Protein AF-A0A255Z5J0-F1 (afdb_monomer)

Sequence (125 aa):
MRFCGLGPGDGVPDANTLWDFRGTLIRVRALDALFTRLDQAIVAAGYLPMSGQIVDATLVAAPRQRNKEAEKAAIKQGKSAHEIWPDQPAKAAQKDVDARWMRRSVWTSTADVASSSTSTAGSAI

Structure (mmCIF, N/CA/C/O backbone):
data_AF-A0A255Z5J0-F1
#
_entry.id   AF-A0A255Z5J0-F1
#
loop_
_atom_site.group_PDB
_atom_site.id
_atom_site.type_symbol
_atom_site.label_atom_id
_atom_site.label_alt_id
_atom_site.label_comp_id
_atom_site.label_asym_id
_atom_site.label_entity_id
_atom_site.label_seq_id
_atom_site.pdbx_PDB_ins_code
_atom_site.Cartn_x
_atom_site.Cartn_y
_atom_site.Cartn_z
_atom_site.occupancy
_atom_site.B_iso_or_equiv
_atom_site.auth_seq_id
_atom_site.auth_comp_id
_atom_site.auth_asym_id
_atom_site.auth_atom_id
_atom_site.pdbx_PDB_model_num
ATOM 1 N N . MET A 1 1 ? -17.509 -11.211 -5.130 1.00 50.41 1 MET A N 1
ATOM 2 C CA . MET A 1 1 ? -16.369 -10.284 -5.301 1.00 50.41 1 MET A CA 1
ATOM 3 C C . MET A 1 1 ? -15.104 -11.124 -5.374 1.00 50.41 1 MET A C 1
ATOM 5 O O . MET A 1 1 ? -14.915 -11.932 -4.477 1.00 50.41 1 MET A O 1
ATOM 9 N N . ARG A 1 2 ? -14.305 -11.004 -6.440 1.00 53.19 2 ARG A N 1
ATOM 10 C CA . ARG A 1 2 ? -12.994 -11.661 -6.575 1.00 53.19 2 ARG A CA 1
ATOM 11 C C . ARG A 1 2 ? -11.946 -10.556 -6.654 1.00 53.19 2 ARG A C 1
ATOM 13 O O . ARG A 1 2 ? -11.853 -9.898 -7.684 1.00 53.19 2 ARG A O 1
ATOM 20 N N . PHE A 1 3 ? -11.232 -10.291 -5.567 1.00 53.12 3 PHE A N 1
ATOM 21 C CA . PHE A 1 3 ? -10.150 -9.303 -5.562 1.00 53.12 3 PHE A CA 1
ATOM 22 C C . PHE A 1 3 ? -8.838 -10.033 -5.840 1.00 53.12 3 PHE A C 1
ATOM 24 O O . PHE A 1 3 ? -8.542 -11.012 -5.164 1.00 53.12 3 PHE A O 1
ATOM 31 N N . CYS A 1 4 ? -8.083 -9.613 -6.859 1.00 65.31 4 CYS A N 1
ATOM 32 C CA . CYS A 1 4 ? -6.839 -10.283 -7.271 1.00 65.31 4 CYS A CA 1
ATOM 33 C C . CYS A 1 4 ? -6.988 -11.807 -7.472 1.00 65.31 4 CYS A C 1
ATOM 35 O O . CYS A 1 4 ? -6.083 -12.574 -7.165 1.00 65.31 4 CYS A O 1
ATOM 37 N N . GLY A 1 5 ? -8.155 -12.257 -7.949 1.00 69.06 5 GLY A N 1
ATOM 38 C CA . GLY A 1 5 ? -8.456 -13.680 -8.143 1.00 69.06 5 GLY A CA 1
ATOM 39 C C . GLY A 1 5 ? -8.802 -14.465 -6.871 1.00 69.06 5 GLY A C 1
ATOM 40 O O . GLY A 1 5 ? -9.259 -15.598 -7.004 1.00 69.06 5 GLY A O 1
ATOM 41 N N . LEU A 1 6 ? -8.676 -13.863 -5.685 1.00 73.75 6 LEU A N 1
ATOM 42 C CA . LEU A 1 6 ? -8.975 -14.489 -4.396 1.00 73.75 6 LEU A CA 1
ATOM 43 C C . LEU A 1 6 ? -10.488 -14.563 -4.153 1.00 73.75 6 LEU A C 1
ATOM 45 O O . LEU A 1 6 ? -11.229 -13.596 -4.383 1.00 73.75 6 LEU A O 1
ATOM 49 N N . GLY A 1 7 ? -10.940 -15.731 -3.709 1.00 76.62 7 GLY A N 1
ATOM 50 C CA . GLY A 1 7 ? -12.300 -16.010 -3.278 1.00 76.62 7 GLY A CA 1
ATOM 51 C C . GLY A 1 7 ? -12.532 -15.712 -1.790 1.00 76.62 7 GLY A C 1
ATOM 52 O O . GLY A 1 7 ? -11.590 -15.514 -1.022 1.00 76.62 7 GLY A O 1
ATOM 53 N N . PRO A 1 8 ? -13.801 -15.675 -1.349 1.00 64.12 8 PRO A N 1
ATOM 54 C CA . PRO A 1 8 ? -14.124 -15.575 0.069 1.00 64.12 8 PRO A CA 1
ATOM 55 C C . PRO A 1 8 ? -13.662 -16.847 0.796 1.00 64.12 8 PRO A C 1
ATOM 57 O O . PRO A 1 8 ? -14.161 -17.930 0.500 1.00 64.12 8 PRO A O 1
ATOM 60 N N . GLY A 1 9 ? -12.725 -16.709 1.737 1.00 71.44 9 GLY A N 1
ATOM 61 C CA . GLY A 1 9 ? -12.127 -17.823 2.485 1.00 71.44 9 GLY A CA 1
ATOM 62 C C . GLY A 1 9 ? -10.683 -18.145 2.093 1.00 71.44 9 GLY A C 1
ATOM 63 O O . GLY A 1 9 ? -10.017 -18.871 2.827 1.00 71.44 9 GLY A O 1
ATOM 64 N N . ASP A 1 10 ? -10.179 -17.570 0.996 1.00 77.00 10 ASP A N 1
ATOM 65 C CA . ASP A 1 10 ? -8.762 -17.670 0.654 1.00 77.00 10 ASP A CA 1
ATOM 66 C C . ASP A 1 10 ? -7.917 -16.832 1.623 1.00 77.00 10 ASP A C 1
ATOM 68 O O . ASP A 1 10 ? -8.330 -15.759 2.077 1.00 77.00 10 ASP A O 1
ATOM 72 N N . GLY A 1 11 ? -6.716 -17.323 1.935 1.00 76.31 11 GLY A N 1
ATOM 73 C CA . GLY A 1 11 ? -5.759 -16.608 2.772 1.00 76.31 11 GLY A CA 1
ATOM 74 C C . GLY A 1 11 ? -5.390 -15.271 2.136 1.00 76.31 11 GLY A C 1
ATOM 75 O O . GLY A 1 11 ? -4.727 -15.229 1.100 1.00 76.31 11 GLY A O 1
ATOM 76 N N . VAL A 1 12 ? -5.826 -14.174 2.755 1.00 77.69 12 VAL A N 1
ATOM 77 C CA . VAL A 1 12 ? -5.428 -12.830 2.336 1.00 77.69 12 VAL A CA 1
ATOM 78 C C . VAL A 1 12 ? -3.957 -12.649 2.712 1.00 77.69 12 VAL A C 1
ATOM 80 O O . VAL A 1 12 ? -3.618 -12.878 3.875 1.00 77.69 12 VAL A O 1
ATOM 83 N N . PRO A 1 13 ? -3.078 -12.257 1.770 1.00 78.25 13 PRO A N 1
ATOM 84 C CA . PRO A 1 13 ? -1.681 -12.016 2.093 1.00 78.25 13 PRO A CA 1
ATOM 85 C C . PRO A 1 13 ? -1.592 -10.928 3.161 1.00 78.25 13 PRO A C 1
ATOM 87 O O . PRO A 1 13 ? -2.172 -9.848 3.022 1.00 78.25 13 PRO A O 1
ATOM 90 N N . ASP A 1 14 ? -0.881 -11.234 4.240 1.00 82.88 14 ASP A N 1
ATOM 91 C CA . ASP A 1 14 ? -0.652 -10.291 5.322 1.00 82.88 14 ASP A CA 1
ATOM 92 C C . ASP A 1 14 ? 0.404 -9.238 4.930 1.00 82.88 14 ASP A C 1
ATOM 94 O O . ASP A 1 14 ? 1.026 -9.278 3.861 1.00 82.88 14 ASP A O 1
ATOM 98 N N . ALA A 1 15 ? 0.604 -8.252 5.805 1.00 80.25 15 ALA A N 1
ATOM 99 C CA . ALA A 1 15 ? 1.549 -7.165 5.560 1.00 80.25 15 ALA A CA 1
ATOM 100 C C . ALA A 1 15 ? 2.991 -7.667 5.354 1.00 80.25 15 ALA A C 1
ATOM 102 O O . ALA A 1 15 ? 3.735 -7.090 4.559 1.00 80.25 15 ALA A O 1
ATOM 103 N N . ASN A 1 16 ? 3.371 -8.753 6.032 1.00 87.12 16 ASN A N 1
ATOM 104 C CA . ASN A 1 16 ? 4.707 -9.334 5.933 1.00 87.12 16 ASN A CA 1
ATOM 105 C C . ASN A 1 16 ? 4.904 -10.042 4.590 1.00 87.12 16 ASN A C 1
ATOM 107 O O . ASN A 1 16 ? 5.922 -9.843 3.936 1.00 87.12 16 ASN A O 1
ATOM 111 N N . THR A 1 17 ? 3.894 -10.769 4.119 1.00 84.44 17 THR A N 1
ATOM 112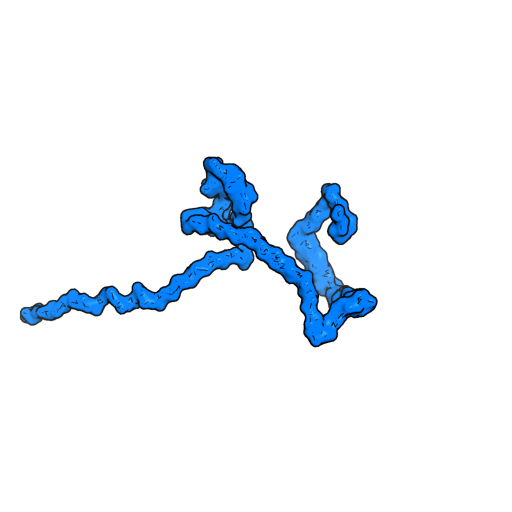 C CA . THR A 1 17 ? 3.897 -11.436 2.812 1.00 84.44 17 THR A CA 1
ATOM 113 C C . THR A 1 17 ? 4.100 -10.424 1.683 1.00 84.44 17 THR A C 1
ATOM 115 O O . THR A 1 17 ? 4.896 -10.646 0.769 1.00 84.44 17 THR A O 1
ATOM 118 N N . LEU A 1 18 ? 3.432 -9.269 1.761 1.00 85.62 18 LEU A N 1
ATOM 119 C CA . LEU A 1 18 ? 3.628 -8.176 0.802 1.00 85.62 18 LEU A CA 1
ATOM 120 C C . LEU A 1 18 ? 5.028 -7.555 0.898 1.00 85.62 18 LEU A C 1
ATOM 122 O O . LEU A 1 18 ? 5.622 -7.191 -0.122 1.00 85.62 18 LEU A O 1
ATOM 126 N N . TRP A 1 19 ? 5.565 -7.440 2.112 1.00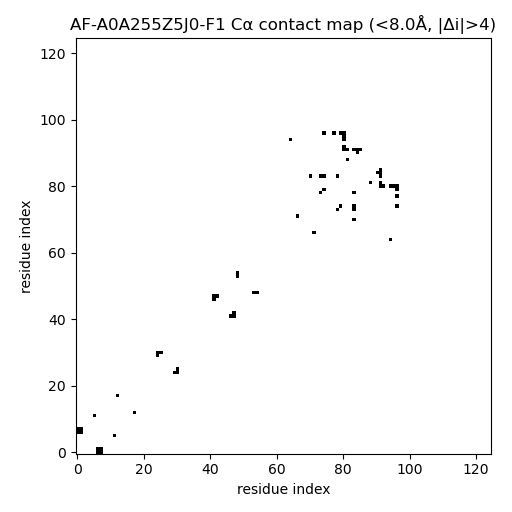 87.44 19 TRP A N 1
ATOM 127 C CA . TRP A 1 19 ? 6.911 -6.929 2.340 1.00 87.44 19 TRP A CA 1
ATOM 128 C C . TRP A 1 19 ? 7.984 -7.843 1.742 1.00 87.44 19 TRP A C 1
ATOM 130 O O . TRP A 1 19 ? 8.857 -7.366 1.014 1.00 87.44 19 TRP A O 1
ATOM 140 N N . ASP A 1 20 ? 7.883 -9.149 1.974 1.00 90.69 20 ASP A N 1
ATOM 141 C CA . ASP A 1 20 ? 8.820 -10.149 1.458 1.00 90.69 20 ASP A CA 1
ATOM 142 C C . ASP A 1 20 ? 8.751 -10.256 -0.066 1.00 90.69 20 ASP A C 1
ATOM 144 O O . ASP A 1 20 ? 9.783 -10.345 -0.744 1.00 90.69 20 ASP A O 1
ATOM 148 N N . PHE A 1 21 ? 7.547 -10.156 -0.631 1.00 85.88 21 PHE A N 1
ATOM 149 C CA . PHE A 1 21 ? 7.348 -10.069 -2.073 1.00 85.88 21 PHE A CA 1
ATOM 150 C C . PHE A 1 21 ? 8.075 -8.857 -2.671 1.00 85.88 21 PHE A C 1
ATOM 152 O O . PHE A 1 21 ? 8.865 -8.995 -3.610 1.00 85.88 21 PHE A O 1
ATOM 159 N N . ARG A 1 22 ? 7.892 -7.669 -2.081 1.00 87.69 22 ARG A N 1
ATOM 160 C CA . ARG A 1 22 ? 8.607 -6.455 -2.499 1.00 87.69 22 ARG A CA 1
ATOM 161 C C . ARG A 1 22 ? 10.121 -6.615 -2.347 1.00 87.69 22 ARG A C 1
ATOM 163 O O . ARG A 1 22 ? 10.864 -6.261 -3.261 1.00 87.69 22 ARG A O 1
ATOM 170 N N . GLY A 1 23 ? 10.583 -7.146 -1.218 1.00 90.12 23 GLY A N 1
ATOM 171 C CA . GLY A 1 23 ? 12.002 -7.387 -0.953 1.00 90.12 23 GLY A CA 1
ATOM 172 C C . GLY A 1 23 ? 12.634 -8.317 -1.990 1.00 90.12 23 GLY A C 1
ATOM 173 O O . GLY A 1 23 ? 13.741 -8.057 -2.470 1.00 90.12 23 GLY A O 1
ATOM 174 N N . THR A 1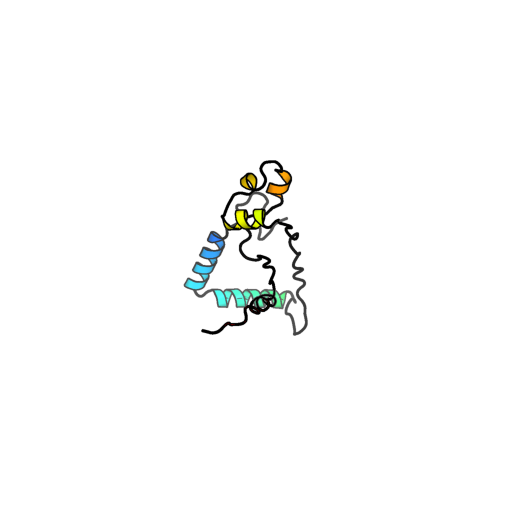 24 ? 11.898 -9.347 -2.405 1.00 91.06 24 THR A N 1
ATOM 175 C CA . THR A 1 24 ? 12.309 -10.269 -3.467 1.00 91.06 24 THR A CA 1
ATOM 176 C C . THR A 1 24 ? 12.450 -9.537 -4.799 1.00 91.06 24 THR A C 1
ATOM 178 O O . THR A 1 24 ? 13.504 -9.636 -5.426 1.00 91.06 24 THR A O 1
ATOM 181 N N . LEU A 1 25 ? 11.458 -8.729 -5.192 1.00 90.19 25 LEU A N 1
ATOM 182 C CA . LEU A 1 25 ? 11.487 -7.942 -6.435 1.00 90.19 25 LEU A CA 1
ATOM 183 C C . LEU A 1 25 ? 12.643 -6.933 -6.494 1.00 90.19 25 LEU A C 1
ATOM 185 O O . LEU A 1 25 ? 13.243 -6.746 -7.555 1.00 90.19 25 LEU A O 1
ATOM 189 N N . ILE A 1 26 ? 12.981 -6.308 -5.362 1.00 89.94 26 ILE A N 1
ATOM 190 C CA . ILE A 1 26 ? 14.138 -5.408 -5.249 1.00 89.94 26 ILE A CA 1
ATOM 191 C C . ILE A 1 26 ? 15.437 -6.191 -5.442 1.00 89.94 26 ILE A C 1
ATOM 193 O O . ILE A 1 26 ? 16.305 -5.766 -6.205 1.00 89.94 26 ILE A O 1
ATOM 197 N N . ARG A 1 27 ? 15.571 -7.350 -4.783 1.00 92.25 27 ARG A N 1
ATOM 198 C CA . ARG A 1 27 ? 16.775 -8.189 -4.860 1.00 92.25 27 ARG A CA 1
ATOM 199 C C . ARG A 1 27 ? 17.064 -8.639 -6.289 1.00 92.25 27 ARG A C 1
ATOM 201 O O . ARG A 1 27 ? 18.215 -8.598 -6.711 1.00 92.25 27 ARG A O 1
ATOM 208 N N . VAL A 1 28 ? 16.029 -9.027 -7.033 1.00 94.31 28 VAL A N 1
ATOM 209 C CA . VAL A 1 28 ? 16.162 -9.446 -8.438 1.00 94.31 28 VAL A CA 1
ATOM 210 C C . VAL A 1 28 ? 16.156 -8.276 -9.430 1.00 94.31 28 VAL A C 1
ATOM 212 O O . VAL A 1 28 ? 16.210 -8.508 -10.632 1.00 94.31 28 VAL A O 1
ATOM 215 N N . ARG A 1 29 ? 16.075 -7.024 -8.949 1.00 90.81 29 ARG A N 1
ATOM 216 C CA . ARG A 1 29 ? 15.982 -5.794 -9.761 1.00 90.81 29 ARG A CA 1
ATOM 217 C C . ARG A 1 29 ? 14.913 -5.855 -10.858 1.00 90.81 29 ARG A C 1
ATOM 219 O O . ARG A 1 29 ? 15.092 -5.330 -11.950 1.00 90.81 29 ARG A O 1
ATOM 226 N N . ALA A 1 30 ? 13.781 -6.487 -10.555 1.00 92.12 30 ALA A N 1
ATOM 227 C CA . ALA A 1 30 ? 12.689 -6.669 -11.511 1.00 92.12 30 ALA A CA 1
ATOM 228 C C . ALA A 1 30 ? 11.623 -5.567 -11.435 1.00 92.12 30 ALA A C 1
ATOM 230 O O . ALA A 1 30 ? 10.700 -5.566 -12.248 1.00 92.12 30 ALA A O 1
ATOM 231 N N . LEU A 1 31 ? 11.725 -4.644 -10.471 1.00 87.00 31 LEU A N 1
ATOM 232 C CA . LEU A 1 31 ? 10.727 -3.589 -10.278 1.00 87.00 31 LEU A CA 1
ATOM 233 C C . LEU A 1 31 ? 10.561 -2.719 -11.525 1.00 87.00 31 LEU A C 1
ATOM 235 O O . LEU A 1 31 ? 9.433 -2.524 -11.961 1.00 87.00 31 LEU A O 1
ATOM 239 N N . ASP A 1 32 ? 11.654 -2.266 -12.135 1.00 85.62 32 ASP A N 1
ATOM 240 C CA . ASP A 1 32 ? 11.582 -1.366 -13.293 1.00 85.62 32 ASP A CA 1
ATOM 241 C C . ASP A 1 32 ? 10.898 -2.039 -14.491 1.00 85.62 32 ASP A C 1
ATOM 243 O O . ASP A 1 32 ? 10.021 -1.461 -15.134 1.00 85.62 32 ASP A O 1
ATOM 247 N N . ALA A 1 33 ? 11.230 -3.307 -14.750 1.00 89.88 33 ALA A N 1
ATOM 248 C CA . ALA A 1 33 ? 10.604 -4.093 -15.810 1.00 89.88 33 ALA A CA 1
ATOM 249 C C . ALA A 1 33 ? 9.117 -4.375 -15.526 1.00 89.88 33 ALA A C 1
ATOM 251 O O . ALA A 1 33 ? 8.297 -4.372 -16.447 1.00 89.88 33 ALA A O 1
ATOM 252 N N . LEU A 1 34 ? 8.761 -4.607 -14.258 1.00 89.06 34 LEU A N 1
ATOM 253 C CA . LEU A 1 34 ? 7.379 -4.804 -13.827 1.00 89.06 34 LEU A CA 1
ATOM 254 C C . LEU A 1 34 ? 6.550 -3.528 -14.017 1.00 89.06 34 LEU A C 1
ATOM 256 O O . LEU A 1 34 ? 5.481 -3.593 -14.620 1.00 89.06 34 LEU A O 1
ATOM 260 N N . PHE A 1 35 ? 7.050 -2.381 -13.551 1.00 84.31 35 PHE A N 1
ATOM 261 C CA . PHE A 1 35 ? 6.365 -1.096 -13.693 1.00 84.31 35 PHE A CA 1
ATOM 262 C C . PHE A 1 35 ? 6.255 -0.667 -15.153 1.00 84.31 35 PHE A C 1
ATOM 264 O O . PHE A 1 35 ? 5.181 -0.261 -15.568 1.00 84.31 35 PHE A O 1
ATOM 271 N N . THR A 1 36 ? 7.282 -0.898 -15.972 1.00 88.75 36 THR A N 1
ATOM 272 C CA . THR A 1 36 ? 7.204 -0.629 -17.419 1.00 88.75 36 THR A CA 1
ATOM 273 C C . THR A 1 36 ? 6.068 -1.414 -18.084 1.00 88.75 36 THR A C 1
ATOM 275 O O . THR A 1 36 ? 5.333 -0.877 -18.911 1.00 88.75 36 THR A O 1
ATOM 278 N N . ARG A 1 37 ? 5.887 -2.693 -17.723 1.00 87.94 37 ARG A N 1
ATOM 279 C CA . ARG A 1 37 ? 4.777 -3.512 -18.243 1.00 87.94 37 ARG A CA 1
ATOM 280 C C . ARG A 1 37 ? 3.421 -3.055 -17.716 1.00 87.94 37 ARG A C 1
ATOM 282 O O . ARG A 1 37 ? 2.445 -3.082 -18.462 1.00 87.94 37 ARG A O 1
ATOM 289 N N . LEU A 1 38 ? 3.358 -2.660 -16.447 1.00 82.94 38 LEU A N 1
ATOM 290 C CA . LEU A 1 38 ? 2.147 -2.107 -15.853 1.00 82.94 38 LEU A CA 1
ATOM 291 C C . LEU A 1 38 ? 1.742 -0.815 -16.567 1.00 82.94 38 LEU A C 1
ATOM 293 O O . LEU A 1 38 ? 0.593 -0.691 -16.979 1.00 82.94 38 LEU A O 1
ATOM 297 N N . ASP A 1 39 ? 2.690 0.091 -16.788 1.00 82.00 39 ASP A N 1
ATOM 298 C CA . ASP A 1 39 ? 2.474 1.341 -17.509 1.00 82.00 39 ASP A CA 1
ATOM 299 C C . ASP A 1 39 ? 1.974 1.066 -18.928 1.00 82.00 39 ASP A C 1
ATOM 301 O O . ASP A 1 39 ? 0.970 1.634 -19.342 1.00 82.00 39 ASP A O 1
ATOM 305 N N . GLN A 1 40 ? 2.585 0.125 -19.654 1.00 86.25 40 GLN A N 1
ATOM 306 C CA . GLN A 1 40 ? 2.106 -0.292 -20.978 1.00 86.25 40 GLN A CA 1
ATOM 307 C C . GLN A 1 40 ? 0.667 -0.821 -20.947 1.00 86.25 40 GLN A C 1
ATOM 309 O O . GLN A 1 40 ? -0.118 -0.495 -21.836 1.00 86.25 40 GLN A O 1
ATOM 314 N N . ALA A 1 41 ? 0.300 -1.611 -19.936 1.00 83.88 41 ALA A N 1
ATOM 315 C CA . ALA A 1 41 ? -1.061 -2.119 -19.785 1.00 83.88 41 ALA A CA 1
ATOM 316 C C . ALA A 1 41 ? -2.065 -0.996 -19.470 1.00 83.88 41 ALA A C 1
ATOM 318 O O . ALA A 1 41 ? -3.160 -0.981 -20.030 1.00 83.88 41 ALA A O 1
ATOM 319 N N . ILE A 1 42 ? -1.685 -0.032 -18.627 1.00 81.06 42 ILE A N 1
ATOM 320 C CA . ILE A 1 42 ? -2.488 1.156 -18.297 1.00 81.06 42 ILE A CA 1
ATOM 321 C C . ILE A 1 42 ? -2.675 2.036 -19.541 1.00 81.06 42 ILE A C 1
ATOM 323 O O . ILE A 1 42 ? -3.797 2.453 -19.832 1.00 81.06 42 ILE A O 1
ATOM 327 N N . VAL A 1 43 ? -1.601 2.270 -20.305 1.00 81.44 43 VAL A N 1
ATOM 328 C CA . VAL A 1 43 ? -1.631 2.991 -21.587 1.00 81.44 43 VAL A CA 1
ATOM 329 C C . VAL A 1 43 ? -2.565 2.292 -22.570 1.00 81.44 43 VAL A C 1
ATOM 331 O O . VAL A 1 43 ? -3.442 2.934 -23.141 1.00 81.44 43 VAL A O 1
ATOM 334 N N . ALA A 1 44 ? -2.399 0.980 -22.758 1.00 81.25 44 ALA A N 1
ATOM 335 C CA . ALA A 1 44 ? -3.185 0.189 -23.703 1.00 81.25 44 ALA A CA 1
ATOM 336 C C . ALA A 1 44 ? -4.672 0.139 -23.330 1.00 81.25 44 ALA A C 1
ATOM 338 O O . ALA A 1 44 ? -5.531 0.135 -24.207 1.00 81.25 44 ALA A O 1
ATOM 339 N N . ALA A 1 45 ? -4.982 0.146 -22.034 1.00 80.56 45 ALA A N 1
ATOM 340 C CA . ALA A 1 45 ? -6.344 0.246 -21.530 1.00 80.56 45 ALA A CA 1
ATOM 341 C C . ALA A 1 45 ? -6.927 1.675 -21.617 1.00 80.56 45 ALA A C 1
ATOM 343 O O . ALA A 1 45 ? -8.085 1.882 -21.260 1.00 80.56 45 ALA A O 1
ATOM 344 N N . GLY A 1 46 ? -6.158 2.657 -22.104 1.00 72.81 46 GLY A N 1
ATOM 345 C CA . GLY A 1 46 ? -6.609 4.037 -22.306 1.00 72.81 46 GLY A CA 1
ATOM 346 C C . GLY A 1 46 ? -6.645 4.882 -21.031 1.00 72.81 46 GLY A C 1
ATOM 347 O O . GLY A 1 46 ? -7.217 5.969 -21.032 1.00 72.81 46 GLY A O 1
ATOM 348 N N . TYR A 1 47 ? -6.028 4.408 -19.947 1.00 67.56 47 TYR A N 1
ATOM 349 C CA . TYR A 1 47 ? -5.971 5.103 -18.658 1.00 67.56 47 TYR A CA 1
ATOM 350 C C . TYR A 1 47 ? -4.753 6.018 -18.520 1.00 67.56 47 TYR A C 1
ATOM 352 O O . TYR A 1 47 ? -4.447 6.449 -17.412 1.00 67.56 47 TYR A O 1
ATOM 360 N N . LEU A 1 48 ? -4.038 6.305 -19.612 1.00 65.69 48 LEU A N 1
ATOM 361 C CA . LEU A 1 48 ? -2.895 7.209 -19.582 1.00 65.69 48 LEU A CA 1
ATOM 362 C C . LEU A 1 48 ? -3.382 8.625 -19.241 1.00 65.69 48 LEU A C 1
ATOM 364 O O . LEU A 1 48 ? -4.063 9.225 -20.074 1.00 65.69 48 LEU A O 1
ATOM 368 N N . PRO A 1 49 ? -3.042 9.191 -18.066 1.00 57.25 49 PRO A N 1
ATOM 369 C CA . PRO A 1 49 ? -3.452 10.540 -17.731 1.00 57.25 49 PRO A CA 1
ATOM 370 C C . PRO A 1 49 ? -2.586 11.505 -18.541 1.00 57.25 49 PRO A C 1
ATOM 372 O O . PRO A 1 49 ? -1.538 11.965 -18.090 1.00 57.25 49 PRO A O 1
ATOM 375 N N . MET A 1 50 ? -3.004 11.804 -19.770 1.00 56.34 50 MET A N 1
ATOM 376 C CA . MET A 1 50 ? -2.470 12.941 -20.510 1.00 56.34 50 MET A CA 1
ATOM 377 C C . MET A 1 50 ? -2.855 14.186 -19.710 1.00 56.34 50 MET A C 1
ATOM 379 O O . MET A 1 50 ? -4.029 14.528 -19.647 1.00 56.34 50 MET A O 1
ATOM 383 N N . SER A 1 51 ? -1.883 14.752 -18.987 1.00 46.75 51 SER A N 1
ATOM 384 C CA . SER A 1 51 ? -1.943 16.002 -18.209 1.00 46.75 51 SER A CA 1
ATOM 385 C C . SER A 1 51 ? -3.362 16.556 -17.971 1.00 46.75 51 SER A C 1
ATOM 387 O O . SER A 1 51 ? -3.870 17.330 -18.781 1.00 46.75 51 SER A O 1
ATOM 389 N N . GLY A 1 52 ? -3.998 16.170 -16.859 1.00 54.97 52 GLY A N 1
ATOM 390 C CA . GLY A 1 52 ? -5.320 16.685 -16.459 1.00 54.97 52 GLY A CA 1
ATOM 391 C C . GLY A 1 52 ? -6.375 15.623 -16.139 1.00 54.97 52 GLY A C 1
ATOM 392 O O . GLY A 1 52 ? -7.457 15.969 -15.670 1.00 54.97 52 GLY A O 1
ATOM 393 N N . GLN A 1 53 ? -6.080 14.338 -16.339 1.00 52.78 53 GLN A N 1
ATOM 394 C CA . GLN A 1 53 ? -7.012 13.258 -16.016 1.00 52.78 53 GLN A CA 1
ATOM 395 C C . GLN A 1 53 ? -6.908 12.882 -14.530 1.00 52.78 53 GLN A C 1
ATOM 397 O O . GLN A 1 53 ? -5.900 12.342 -14.073 1.00 52.78 53 GLN A O 1
ATOM 402 N N . ILE A 1 54 ? -7.953 13.200 -13.764 1.00 54.25 54 ILE A N 1
ATOM 403 C CA . ILE A 1 54 ? -8.093 12.778 -12.369 1.00 54.25 54 ILE A CA 1
ATOM 404 C C . ILE A 1 54 ? -8.518 11.309 -12.387 1.00 54.25 54 ILE A C 1
ATOM 406 O O . ILE A 1 54 ? -9.614 10.982 -12.837 1.00 54.25 54 ILE A O 1
ATOM 410 N N . VAL A 1 55 ? -7.651 10.416 -11.909 1.00 55.28 55 VAL A N 1
ATOM 411 C CA . VAL A 1 55 ? -8.079 9.070 -11.519 1.00 55.28 55 VAL A CA 1
ATOM 412 C C . VAL A 1 55 ? -8.966 9.252 -10.291 1.00 55.28 55 VAL A C 1
ATOM 414 O O . VAL A 1 55 ? -8.488 9.758 -9.275 1.00 55.28 55 VAL A O 1
ATOM 417 N N . ASP A 1 56 ? -10.246 8.887 -10.383 1.00 57.66 56 ASP A N 1
ATOM 418 C CA . ASP A 1 56 ? -11.167 8.898 -9.242 1.00 57.66 56 ASP A CA 1
ATOM 419 C C . ASP A 1 56 ? -10.783 7.780 -8.261 1.00 57.66 56 ASP A C 1
ATOM 421 O O . ASP A 1 56 ? -11.406 6.726 -8.168 1.00 57.66 56 ASP A O 1
ATOM 425 N N . ALA A 1 57 ? -9.681 7.986 -7.543 1.00 55.81 57 ALA A N 1
ATOM 426 C CA . ALA A 1 57 ? -9.427 7.306 -6.292 1.00 55.81 57 ALA A CA 1
ATOM 427 C C . ALA A 1 57 ? -10.266 8.034 -5.243 1.00 55.81 57 ALA A C 1
ATOM 429 O O . ALA A 1 57 ? -9.763 8.902 -4.526 1.00 55.81 57 ALA A O 1
ATOM 430 N N . THR A 1 58 ? -11.563 7.730 -5.176 1.00 52.19 58 THR A N 1
ATOM 431 C CA . THR A 1 58 ? -12.408 8.267 -4.114 1.00 52.19 58 THR A CA 1
ATOM 432 C C . THR A 1 58 ? -11.870 7.732 -2.787 1.00 52.19 58 THR A C 1
ATOM 434 O O . THR A 1 58 ? -12.119 6.588 -2.401 1.00 52.19 58 THR A O 1
ATOM 437 N N . LEU A 1 59 ? -11.068 8.537 -2.088 1.00 49.31 59 LEU A N 1
ATOM 438 C CA . LEU A 1 59 ? -10.609 8.205 -0.750 1.00 49.31 59 LEU A CA 1
ATOM 439 C C . LEU A 1 59 ? -11.842 8.261 0.156 1.00 49.31 59 LEU A C 1
ATOM 441 O O . LEU A 1 59 ? -12.265 9.338 0.581 1.00 49.31 59 LEU A O 1
ATOM 445 N N . VAL A 1 6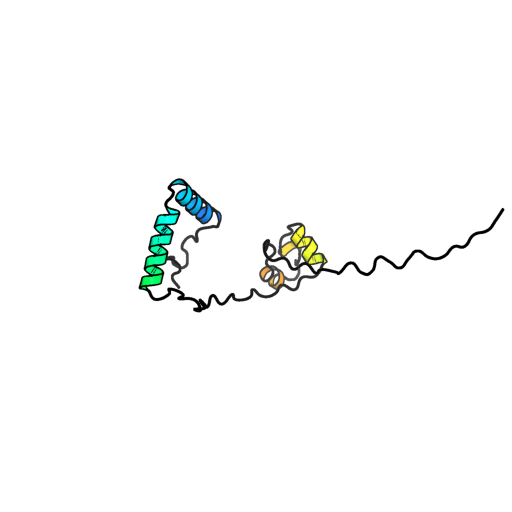0 ? -12.461 7.109 0.414 1.00 57.38 60 VAL A N 1
ATOM 446 C CA . VAL A 1 60 ? -13.573 7.036 1.361 1.00 57.38 60 VAL A CA 1
ATOM 447 C C . VAL A 1 60 ? -13.007 7.402 2.723 1.00 57.38 60 VAL A C 1
ATOM 449 O O . VAL A 1 60 ? -12.206 6.668 3.303 1.00 57.38 60 VAL A O 1
ATOM 452 N N . ALA A 1 61 ? -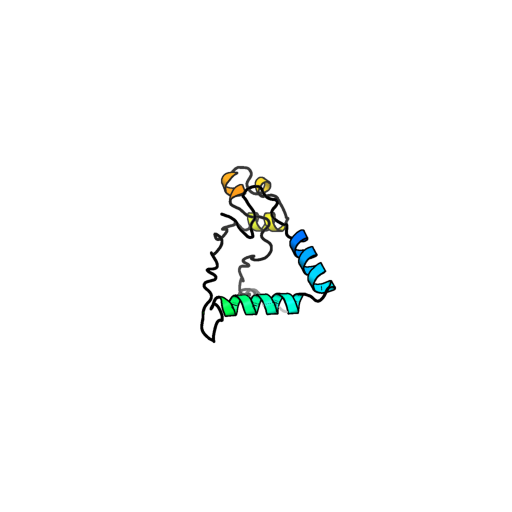13.388 8.578 3.219 1.00 56.56 61 ALA A N 1
ATOM 453 C CA . ALA A 1 61 ? -12.971 9.023 4.532 1.00 56.56 61 ALA A CA 1
ATOM 454 C C . ALA A 1 61 ? -13.445 7.996 5.564 1.00 56.56 61 ALA A C 1
ATOM 456 O O . ALA A 1 61 ? -14.648 7.806 5.760 1.00 56.56 61 ALA A O 1
ATOM 457 N N . ALA A 1 62 ? -12.494 7.339 6.229 1.00 63.09 62 ALA A N 1
ATOM 458 C CA . ALA A 1 62 ? -12.817 6.454 7.334 1.00 63.09 62 ALA A CA 1
ATOM 459 C C . ALA A 1 62 ? -13.644 7.227 8.386 1.00 63.09 62 ALA A C 1
ATOM 461 O O . ALA A 1 62 ? -13.361 8.409 8.643 1.00 63.09 62 ALA A O 1
ATOM 462 N N . PRO A 1 63 ? -14.660 6.597 9.008 1.00 68.00 63 PRO A N 1
ATOM 463 C CA . PRO A 1 63 ? -15.473 7.236 10.034 1.00 68.00 63 PRO A CA 1
ATOM 464 C C . PRO A 1 63 ? -14.607 7.900 11.111 1.00 68.00 63 PRO A C 1
ATOM 466 O O . PRO A 1 63 ? -13.760 7.269 11.744 1.00 68.00 63 PRO A O 1
ATOM 469 N N . ARG A 1 64 ? -14.811 9.204 11.332 1.00 71.50 64 ARG A N 1
ATOM 470 C CA . ARG A 1 64 ? -14.016 9.978 12.298 1.00 71.50 64 ARG A CA 1
ATOM 471 C C . ARG A 1 64 ? -14.239 9.449 13.716 1.00 71.50 64 ARG A C 1
ATOM 473 O O . ARG A 1 64 ? -15.299 9.664 14.305 1.00 71.50 64 ARG A O 1
ATOM 480 N N . GLN A 1 65 ? -13.213 8.844 14.309 1.00 77.12 65 GLN A N 1
ATOM 481 C CA . GLN A 1 65 ? -13.262 8.400 15.700 1.00 77.12 65 GLN A CA 1
ATOM 482 C C . GLN A 1 65 ? -13.323 9.591 16.671 1.00 77.12 65 GLN A C 1
ATOM 484 O O . GLN A 1 65 ? -12.366 10.349 16.831 1.00 77.12 65 GLN A O 1
ATOM 489 N N . ARG A 1 66 ? -14.457 9.750 17.362 1.00 78.56 66 ARG A N 1
ATOM 490 C CA . ARG A 1 66 ? -14.589 10.667 18.506 1.00 78.56 66 ARG A CA 1
ATOM 491 C C . ARG A 1 66 ? -14.173 9.948 19.791 1.00 78.56 66 ARG A C 1
ATOM 493 O O . ARG A 1 66 ? -14.968 9.172 20.316 1.00 78.56 66 ARG A O 1
ATOM 500 N N . ASN A 1 67 ? -12.937 10.167 20.242 1.00 80.44 67 ASN A N 1
ATOM 501 C CA . ASN A 1 67 ? -12.402 9.601 21.487 1.00 80.44 67 ASN A CA 1
ATOM 502 C C . ASN A 1 67 ? -12.161 10.730 22.499 1.00 80.44 67 ASN A C 1
ATOM 504 O O . ASN A 1 67 ? -11.666 11.798 22.119 1.00 80.44 67 ASN A O 1
ATOM 508 N N . LYS A 1 68 ? -12.487 10.487 23.770 1.00 82.38 68 LYS A N 1
ATOM 509 C CA . LYS A 1 68 ? -12.165 11.384 24.895 1.00 82.38 68 LYS A CA 1
ATOM 510 C C . LYS A 1 68 ? -10.664 11.335 25.210 1.00 82.38 68 LYS A C 1
ATOM 512 O O . LYS A 1 68 ? -9.968 10.417 24.784 1.00 82.38 68 LYS A O 1
ATOM 517 N N . GLU A 1 69 ? -10.146 12.303 25.959 1.00 79.75 69 GLU A N 1
ATOM 518 C CA . GLU A 1 69 ? -8.708 12.377 26.278 1.00 79.75 69 GLU A CA 1
ATOM 519 C C . GLU A 1 69 ? -8.198 11.159 27.058 1.00 79.75 69 GLU A C 1
ATOM 521 O O . GLU A 1 69 ? -7.176 10.587 26.683 1.00 79.75 69 GLU A O 1
ATOM 526 N N . ALA A 1 70 ? -8.957 10.690 28.056 1.00 82.00 70 ALA A N 1
ATOM 527 C CA . ALA A 1 70 ? -8.631 9.475 28.806 1.00 82.00 70 ALA A CA 1
ATOM 528 C C . ALA A 1 70 ? -8.574 8.225 27.904 1.00 82.00 70 ALA A C 1
ATOM 530 O O . ALA A 1 70 ? -7.653 7.417 28.008 1.00 82.00 70 ALA A O 1
ATOM 531 N N . GLU A 1 71 ? -9.511 8.108 26.955 1.00 82.94 71 GLU A N 1
ATOM 532 C CA . GLU A 1 71 ? -9.537 7.017 25.972 1.00 82.94 71 GLU A CA 1
ATOM 533 C C . GLU A 1 71 ? -8.312 7.101 25.040 1.00 82.94 71 GLU A C 1
ATOM 535 O O . GLU A 1 71 ? -7.656 6.097 24.782 1.00 82.94 71 GLU A O 1
ATOM 540 N N . LYS A 1 72 ? -7.929 8.303 24.580 1.00 81.88 72 LYS A N 1
ATOM 541 C CA . LYS A 1 72 ? -6.716 8.500 23.762 1.00 81.88 72 LYS A CA 1
ATOM 542 C C . LYS A 1 72 ? -5.439 8.118 24.511 1.00 81.88 72 LYS A C 1
ATOM 544 O O . LYS A 1 72 ? -4.538 7.539 23.904 1.00 81.88 72 LYS A O 1
ATOM 549 N N . ALA A 1 73 ? -5.347 8.448 25.800 1.00 83.75 73 ALA A N 1
ATOM 550 C CA . ALA A 1 73 ? -4.206 8.084 26.634 1.00 83.75 73 ALA A CA 1
ATOM 551 C C . ALA A 1 73 ? -4.092 6.559 26.784 1.00 83.75 73 ALA A C 1
ATOM 553 O O . ALA A 1 73 ? -3.008 6.012 26.591 1.00 83.75 73 ALA A O 1
ATOM 554 N N . ALA A 1 74 ? -5.212 5.872 27.021 1.00 82.81 74 ALA A N 1
ATOM 555 C CA . ALA A 1 74 ? -5.265 4.414 27.098 1.00 82.81 74 ALA A CA 1
ATOM 556 C C . ALA A 1 74 ? -4.873 3.732 25.771 1.00 82.81 74 ALA A C 1
ATOM 558 O O . ALA A 1 74 ? -4.067 2.804 25.773 1.00 82.81 74 ALA A O 1
ATOM 559 N N . ILE A 1 75 ? -5.339 4.256 24.630 1.00 83.19 75 ILE A N 1
ATOM 560 C CA . ILE A 1 75 ? -4.923 3.791 23.293 1.00 83.19 75 ILE A CA 1
ATOM 561 C C . ILE A 1 75 ? -3.416 4.017 23.077 1.00 83.19 75 ILE A C 1
ATOM 563 O O . ILE A 1 75 ? -2.728 3.181 22.497 1.00 83.19 75 ILE A O 1
ATOM 567 N N . LYS A 1 76 ? -2.861 5.147 23.539 1.00 80.81 76 LYS A N 1
ATOM 568 C CA . LYS A 1 76 ? -1.415 5.423 23.441 1.00 80.81 76 LYS A CA 1
ATOM 569 C C . LYS A 1 76 ? -0.582 4.461 24.295 1.00 80.81 76 LYS A C 1
ATOM 571 O O . LYS A 1 76 ? 0.544 4.162 23.915 1.00 80.81 76 LYS A O 1
ATOM 576 N N . GLN A 1 77 ? -1.137 3.981 25.404 1.00 83.81 77 GLN A N 1
ATOM 577 C CA . GLN A 1 77 ? -0.532 2.970 26.274 1.00 83.81 77 GLN A CA 1
ATOM 578 C C . GLN A 1 77 ? -0.677 1.538 25.730 1.00 83.81 77 GLN A C 1
ATOM 580 O O . GLN A 1 77 ? -0.124 0.621 26.325 1.00 83.81 77 GLN A O 1
ATOM 585 N N . GLY A 1 78 ? -1.386 1.338 24.612 1.00 82.75 78 GLY A N 1
ATOM 586 C CA . GLY A 1 78 ? -1.555 0.023 23.987 1.00 82.75 78 GLY A CA 1
ATOM 587 C C . GLY A 1 78 ? -2.588 -0.877 24.667 1.00 82.75 78 GLY A C 1
ATOM 588 O O . GLY A 1 78 ? -2.535 -2.087 24.481 1.00 82.75 78 GLY A O 1
ATOM 589 N N . LYS A 1 79 ? -3.512 -0.313 25.457 1.00 84.31 79 LYS A N 1
ATOM 590 C CA . LYS A 1 79 ? -4.602 -1.084 26.077 1.00 84.31 79 LYS A CA 1
ATOM 591 C C . LYS A 1 79 ? -5.593 -1.574 25.030 1.00 84.31 79 LYS A C 1
ATOM 593 O O . LYS A 1 79 ? -5.901 -0.834 24.097 1.00 84.31 79 LYS A O 1
ATOM 598 N N . SER A 1 80 ? -6.126 -2.780 25.209 1.00 83.38 80 SER A N 1
ATOM 599 C CA . SER A 1 80 ? -7.100 -3.369 24.284 1.00 83.38 80 SER A CA 1
ATOM 600 C C . SER A 1 80 ? -8.452 -2.635 24.314 1.00 83.38 80 SER A C 1
ATOM 602 O O . SER A 1 80 ? -8.821 -2.009 25.308 1.00 83.38 80 SER A O 1
ATOM 604 N N . ALA A 1 81 ? -9.242 -2.723 23.236 1.00 80.94 81 ALA A N 1
ATOM 605 C CA . ALA A 1 81 ? -10.552 -2.062 23.161 1.00 80.94 81 ALA A CA 1
ATOM 606 C C . ALA A 1 81 ? -11.520 -2.504 24.282 1.00 80.94 81 ALA A C 1
ATOM 608 O O . ALA A 1 81 ? -12.306 -1.692 24.772 1.00 80.94 81 ALA A O 1
ATOM 609 N N . HIS A 1 82 ? -11.420 -3.762 24.726 1.00 80.81 82 HIS A N 1
ATOM 610 C CA . HIS A 1 82 ? -12.225 -4.314 25.819 1.00 80.81 82 HIS A CA 1
ATOM 611 C C . HIS A 1 82 ? -11.842 -3.760 27.199 1.00 80.81 82 HIS A C 1
ATOM 613 O O . HIS A 1 82 ? -12.705 -3.641 28.061 1.00 80.81 82 HIS A O 1
ATOM 619 N N . GLU A 1 83 ? -10.585 -3.359 27.404 1.00 83.56 83 GLU A N 1
ATOM 620 C CA . GLU A 1 83 ? -10.151 -2.702 28.646 1.00 83.56 83 GLU A CA 1
ATOM 621 C C . GLU A 1 83 ? -10.582 -1.233 28.713 1.00 83.56 83 GLU A C 1
ATOM 623 O O . GLU A 1 83 ? -10.797 -0.691 29.795 1.00 83.56 83 GLU A O 1
ATOM 628 N N . ILE A 1 84 ? -10.687 -0.566 27.560 1.00 82.00 84 ILE A N 1
ATOM 629 C CA . ILE A 1 84 ? -11.058 0.854 27.484 1.00 82.00 84 ILE A CA 1
ATOM 630 C C . ILE A 1 84 ? -12.580 1.027 27.592 1.00 82.00 84 ILE A C 1
ATOM 632 O O . ILE A 1 84 ? -13.049 2.007 28.176 1.00 82.00 84 ILE A O 1
ATOM 636 N N . TRP A 1 85 ? -13.353 0.081 27.049 1.00 85.31 85 TRP A N 1
ATOM 637 C CA . TRP A 1 85 ? -14.819 0.093 27.071 1.00 85.31 85 TRP A CA 1
ATOM 638 C C . TRP A 1 85 ? -15.405 -1.254 27.532 1.00 85.31 85 TRP A C 1
ATOM 640 O O . TRP A 1 85 ? -16.028 -1.947 26.724 1.00 85.31 85 TRP A O 1
ATOM 650 N N . PRO A 1 86 ? -15.266 -1.615 28.822 1.00 84.19 86 PRO A N 1
ATOM 651 C CA . PRO A 1 86 ? -15.775 -2.885 29.347 1.00 84.19 86 PRO A CA 1
ATOM 652 C C . PRO A 1 86 ? -17.308 -2.973 29.293 1.00 84.19 86 PRO A C 1
ATOM 654 O O . PRO A 1 86 ? -17.857 -3.994 28.889 1.00 84.19 86 PRO A O 1
ATOM 657 N N . ASP A 1 87 ? -18.005 -1.874 29.598 1.00 86.75 87 ASP A N 1
ATOM 658 C CA . ASP A 1 87 ? -19.475 -1.839 29.668 1.00 86.75 87 ASP A CA 1
ATOM 659 C C . ASP A 1 87 ? -20.150 -1.579 28.307 1.00 86.75 87 ASP A C 1
ATOM 661 O O . ASP A 1 87 ? -21.374 -1.494 28.211 1.00 86.75 87 ASP A O 1
ATOM 665 N N . GLN A 1 88 ? -19.369 -1.381 27.236 1.00 84.75 88 GLN A N 1
ATOM 666 C CA . GLN A 1 88 ? -19.879 -0.986 25.916 1.00 84.75 88 GLN A CA 1
ATOM 667 C C . GLN A 1 88 ? -19.218 -1.802 24.793 1.00 84.75 88 GLN A C 1
ATOM 669 O O . GLN A 1 88 ? -18.445 -1.252 24.001 1.00 84.75 88 GLN A O 1
ATOM 674 N N . PRO A 1 89 ? -19.556 -3.099 24.656 1.00 83.69 89 PRO A N 1
ATOM 675 C CA . PRO A 1 89 ? -18.921 -3.991 23.682 1.00 83.69 89 PRO A CA 1
ATOM 676 C C . PRO A 1 89 ? -19.140 -3.543 22.229 1.00 83.69 89 PRO A C 1
ATOM 678 O O . PRO A 1 89 ? -18.232 -3.631 21.407 1.00 83.69 89 PRO A O 1
ATOM 681 N N . ALA A 1 90 ? -20.306 -2.967 21.915 1.00 84.06 90 ALA A N 1
ATOM 682 C CA . ALA A 1 90 ? -20.580 -2.403 20.592 1.00 84.06 90 ALA A CA 1
ATOM 683 C C . ALA A 1 90 ? -19.660 -1.213 20.263 1.00 84.06 90 ALA A C 1
ATOM 685 O O . ALA A 1 90 ? -19.208 -1.057 19.130 1.00 84.06 90 ALA A O 1
ATOM 686 N N . LYS A 1 91 ? -19.337 -0.391 21.269 1.00 82.44 91 LYS A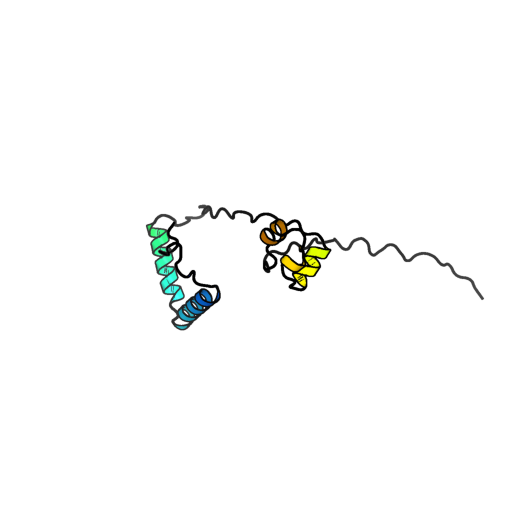 N 1
ATOM 687 C CA . LYS A 1 91 ? -18.407 0.730 21.114 1.00 82.44 91 LYS A CA 1
ATOM 688 C C . LYS A 1 91 ? -16.970 0.230 20.978 1.00 82.44 91 LYS A C 1
ATOM 690 O O . LYS A 1 91 ? -16.248 0.764 20.147 1.00 82.44 91 LYS A O 1
ATOM 695 N N . ALA A 1 92 ? -16.579 -0.796 21.735 1.00 83.19 92 ALA A N 1
ATOM 696 C CA . ALA A 1 92 ? -15.265 -1.425 21.612 1.00 83.19 92 ALA A CA 1
ATOM 697 C C . ALA A 1 92 ? -15.028 -1.973 20.193 1.00 83.19 92 ALA A C 1
ATOM 699 O O . ALA A 1 92 ? -14.002 -1.668 19.595 1.00 83.19 92 ALA A O 1
ATOM 700 N N . ALA A 1 93 ? -16.006 -2.675 19.608 1.00 81.00 93 ALA A N 1
ATOM 701 C CA . ALA A 1 93 ? -15.906 -3.211 18.246 1.00 81.00 93 ALA A CA 1
ATOM 702 C C . ALA A 1 93 ? -15.837 -2.123 17.157 1.00 81.00 93 ALA A C 1
ATOM 704 O O . ALA A 1 93 ? -15.204 -2.305 16.122 1.00 81.00 93 ALA A O 1
ATOM 705 N N . GLN A 1 94 ? -16.474 -0.970 17.384 1.00 83.44 94 GLN A N 1
ATOM 706 C CA . GLN A 1 94 ? -16.447 0.153 16.443 1.00 83.44 94 GLN A CA 1
ATOM 707 C C . GLN A 1 94 ? -15.120 0.941 16.485 1.00 83.44 94 GLN A C 1
ATOM 709 O O . GLN A 1 94 ? -14.820 1.718 15.573 1.00 83.44 94 GLN A O 1
ATOM 714 N N . LYS A 1 95 ? -14.340 0.813 17.563 1.00 85.19 95 LYS A N 1
ATOM 715 C CA . LYS A 1 95 ? -13.139 1.617 17.808 1.00 85.19 95 LYS A CA 1
ATOM 716 C C . LYS A 1 95 ? -11.877 0.829 17.474 1.00 85.19 95 LYS A C 1
ATOM 718 O O . LYS A 1 95 ? -11.429 -0.008 18.240 1.00 85.19 95 LYS A O 1
ATOM 723 N N . ASP A 1 96 ? -11.257 1.193 16.360 1.00 80.50 96 ASP A N 1
ATOM 724 C CA . ASP A 1 96 ? -9.893 0.800 16.012 1.00 80.50 96 ASP A CA 1
ATOM 725 C C . ASP A 1 96 ? -8.865 1.468 16.952 1.00 80.50 96 ASP A C 1
ATOM 727 O O . ASP A 1 96 ? -8.695 2.693 16.943 1.00 80.50 96 ASP A O 1
ATOM 731 N N . VAL A 1 97 ? -8.224 0.651 17.788 1.00 81.62 97 VAL A 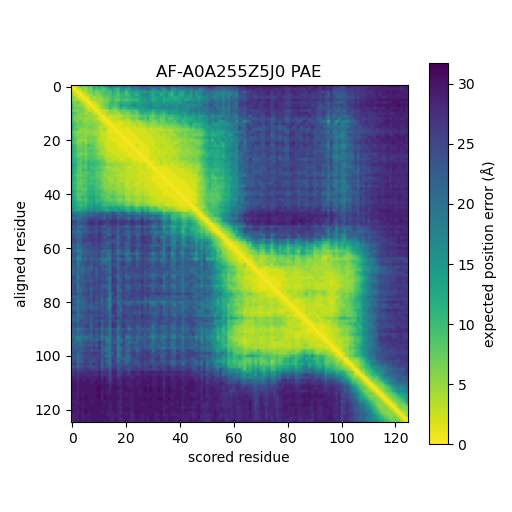N 1
ATOM 732 C CA . VAL A 1 97 ? -7.157 1.026 18.733 1.00 81.62 97 VAL A CA 1
ATOM 733 C C . VAL A 1 97 ? -5.765 0.914 18.083 1.00 81.62 97 VAL A C 1
ATOM 735 O O . VAL A 1 97 ? -4.820 1.571 18.532 1.00 81.62 97 VAL A O 1
ATOM 738 N N . ASP A 1 98 ? -5.650 0.166 16.984 1.00 76.75 98 ASP A N 1
ATOM 739 C CA . ASP A 1 98 ? -4.397 -0.174 16.303 1.00 76.75 98 ASP A CA 1
ATOM 740 C C . ASP A 1 98 ? -4.004 0.829 15.208 1.00 76.75 98 ASP A C 1
ATOM 742 O O . ASP A 1 98 ? -2.881 0.798 14.698 1.00 76.75 98 ASP A O 1
ATOM 746 N N . ALA A 1 99 ? -4.873 1.788 14.882 1.00 71.94 99 ALA A N 1
ATOM 747 C CA . ALA A 1 99 ? -4.566 2.880 13.962 1.00 71.94 99 ALA A CA 1
ATOM 748 C C . ALA A 1 99 ? -3.344 3.719 14.418 1.00 71.94 99 ALA A C 1
ATOM 750 O O . ALA A 1 99 ? -3.417 4.563 15.322 1.00 71.94 99 ALA A O 1
ATOM 751 N N . ARG A 1 100 ? -2.200 3.530 13.739 1.00 64.38 100 ARG A N 1
ATOM 752 C CA . ARG A 1 100 ? -0.912 4.203 14.037 1.00 64.38 100 ARG A CA 1
ATOM 753 C C . ARG A 1 100 ? -0.638 5.461 13.207 1.00 64.38 100 ARG A C 1
ATOM 755 O O . ARG A 1 100 ? 0.111 6.327 13.646 1.00 64.38 100 ARG A O 1
ATOM 762 N N . TRP A 1 101 ? -1.223 5.559 12.018 1.00 55.53 101 TRP A N 1
ATOM 763 C CA . TRP A 1 101 ? -0.745 6.440 10.948 1.00 55.53 101 TRP A CA 1
ATOM 764 C C . TRP A 1 101 ? -1.489 7.781 10.841 1.00 55.53 101 TRP A C 1
ATOM 766 O O . TRP A 1 101 ? -0.874 8.780 10.483 1.00 55.53 101 TRP A O 1
ATOM 776 N N . MET A 1 102 ? -2.773 7.851 11.224 1.00 57.91 102 MET A N 1
ATOM 777 C CA . MET A 1 102 ? -3.559 9.096 11.202 1.00 57.91 102 MET A CA 1
ATOM 778 C C . MET A 1 102 ? -4.079 9.467 12.601 1.00 57.91 102 MET A C 1
ATOM 780 O O . MET A 1 102 ? -5.245 9.274 12.943 1.00 57.91 102 MET A O 1
ATOM 784 N N . ARG A 1 103 ? -3.199 10.023 13.443 1.00 60.28 103 ARG A N 1
ATOM 785 C CA . ARG A 1 103 ? -3.560 10.576 14.761 1.00 60.28 103 ARG A CA 1
ATOM 786 C C . ARG A 1 103 ? -3.863 12.068 14.631 1.00 60.28 103 ARG A C 1
ATOM 788 O O . ARG A 1 103 ? -2.997 12.852 14.266 1.00 60.28 103 ARG A O 1
ATOM 795 N N . ARG A 1 104 ? -5.077 12.486 14.999 1.00 60.31 104 ARG A N 1
ATOM 796 C CA . ARG A 1 104 ? -5.399 13.913 15.149 1.00 60.31 104 ARG A CA 1
ATOM 797 C C . ARG A 1 104 ? -4.777 14.446 16.443 1.00 60.31 104 ARG A C 1
ATOM 799 O O . ARG A 1 104 ? -5.327 14.207 17.520 1.00 60.31 104 ARG A O 1
ATOM 806 N N . SER A 1 105 ? -3.674 15.182 16.338 1.00 57.59 105 SER A N 1
ATOM 807 C CA . SER A 1 105 ? -3.266 16.135 17.371 1.00 57.59 105 SER A CA 1
ATOM 808 C C . SER A 1 105 ? -4.163 17.372 17.282 1.00 57.59 105 SER A C 1
ATOM 810 O O . SER A 1 105 ? -4.532 17.810 16.191 1.00 57.59 105 SER A O 1
ATOM 812 N N . VAL A 1 106 ? -4.577 17.912 18.429 1.00 50.03 106 VAL A N 1
ATOM 813 C CA . VAL A 1 106 ? -5.048 19.297 18.472 1.00 50.03 106 VAL A CA 1
ATOM 814 C C . VAL A 1 106 ? -3.789 20.132 18.677 1.00 50.03 106 VAL A C 1
ATOM 816 O O . VAL A 1 106 ? -3.040 19.883 19.618 1.00 50.03 106 VAL A O 1
ATOM 819 N N . TRP A 1 107 ? -3.487 21.036 17.753 1.00 33.34 107 TRP A N 1
ATOM 820 C CA . TRP A 1 107 ? -2.456 22.037 17.993 1.00 33.34 107 TRP A CA 1
ATOM 821 C C . TRP A 1 107 ? -3.102 23.121 18.852 1.00 33.34 107 TRP A C 1
ATOM 823 O O . TRP A 1 107 ? -3.917 23.894 18.356 1.00 33.34 107 TRP A O 1
ATOM 833 N N . THR A 1 108 ? -2.805 23.146 20.147 1.00 43.03 108 THR A N 1
ATOM 834 C CA . THR A 1 108 ? -3.020 24.347 20.959 1.00 43.03 108 THR A CA 1
ATOM 835 C C . THR A 1 108 ? -1.881 25.303 20.637 1.00 43.03 108 THR A C 1
ATOM 837 O O . THR A 1 108 ? -0.726 25.004 20.931 1.00 43.03 108 THR A O 1
ATOM 840 N N . SER A 1 109 ? -2.198 26.414 19.971 1.00 40.66 109 SER A N 1
ATOM 841 C CA . SER A 1 109 ? -1.254 27.510 19.755 1.00 40.66 109 SER A CA 1
ATOM 842 C C . SER A 1 109 ? -0.737 27.995 21.110 1.00 40.66 109 SER A C 1
ATOM 844 O O . SER A 1 109 ? -1.527 28.405 21.958 1.00 40.66 109 SER A O 1
ATOM 846 N N . THR A 1 110 ? 0.576 27.936 21.320 1.00 41.66 110 THR A N 1
ATOM 847 C CA . THR A 1 110 ? 1.266 28.513 22.478 1.00 41.66 110 THR A CA 1
ATOM 848 C C . THR A 1 110 ? 1.181 30.038 22.394 1.00 41.66 110 THR A C 1
ATOM 850 O O . THR A 1 110 ? 2.078 30.676 21.854 1.00 41.66 110 THR A O 1
ATOM 853 N N . ALA A 1 111 ? 0.086 30.628 22.871 1.00 42.44 111 ALA A N 1
ATOM 854 C CA . ALA A 1 111 ? -0.045 32.082 23.006 1.00 42.44 111 ALA A CA 1
ATOM 855 C C . ALA A 1 111 ? -0.448 32.545 24.421 1.00 42.44 111 ALA A C 1
ATOM 857 O O . ALA A 1 111 ? -0.497 33.743 24.658 1.00 42.44 111 ALA A O 1
ATOM 858 N N . ASP A 1 112 ? -0.632 31.633 25.384 1.00 41.56 112 ASP A N 1
ATOM 859 C CA . ASP A 1 112 ? -1.093 31.963 26.747 1.00 41.56 112 ASP A CA 1
ATOM 860 C C . ASP A 1 112 ? -0.096 31.555 27.854 1.00 41.56 112 ASP A C 1
ATOM 862 O O . ASP A 1 112 ? -0.474 31.079 28.920 1.00 41.56 112 ASP A O 1
ATOM 866 N N . VAL A 1 113 ? 1.209 31.742 27.623 1.00 46.31 113 VAL A N 1
ATOM 867 C CA . VAL A 1 113 ? 2.240 31.740 28.688 1.00 46.31 113 VAL A CA 1
ATOM 868 C C . VAL A 1 113 ? 3.044 33.038 28.593 1.00 46.31 113 VAL A C 1
ATOM 870 O O . VAL A 1 113 ? 4.218 33.064 28.253 1.00 46.31 113 VAL A O 1
ATOM 873 N N . ALA A 1 114 ? 2.376 34.164 28.837 1.00 40.84 114 ALA A N 1
ATOM 874 C CA . ALA A 1 114 ? 3.032 35.453 29.064 1.00 40.84 114 ALA A CA 1
ATOM 875 C C . ALA A 1 114 ? 2.092 36.414 29.807 1.00 40.84 114 ALA A C 1
ATOM 877 O O . ALA A 1 114 ? 1.815 37.509 29.334 1.00 40.84 114 ALA A O 1
ATOM 878 N N . SER A 1 115 ? 1.527 36.006 30.947 1.00 44.81 115 SER A N 1
ATOM 879 C CA . SER A 1 115 ? 0.733 36.907 31.802 1.00 44.81 115 SER A CA 1
ATOM 880 C C . SER A 1 115 ? 0.689 36.423 33.252 1.00 44.81 115 SER A C 1
ATOM 882 O O . SER A 1 115 ? -0.377 36.182 33.802 1.00 44.81 115 SER A O 1
ATOM 884 N N . SER A 1 116 ? 1.849 36.267 33.892 1.00 40.84 116 SER A N 1
ATOM 885 C CA . SER A 1 116 ? 1.919 36.226 35.361 1.00 40.84 116 SER A CA 1
ATOM 886 C C . SER A 1 116 ? 3.342 36.491 35.859 1.00 40.84 116 SER A C 1
ATOM 888 O O . SER A 1 116 ? 3.996 35.614 36.417 1.00 40.84 116 SER A O 1
ATOM 890 N N . SER A 1 117 ? 3.840 37.709 35.649 1.00 42.69 117 SER A N 1
ATOM 891 C CA . SER A 1 117 ? 4.948 38.240 36.450 1.00 42.69 117 SER A CA 1
ATOM 892 C C . SER A 1 117 ? 4.885 39.766 36.493 1.00 42.69 117 SER A C 1
ATOM 894 O O . SER A 1 117 ? 5.648 40.454 35.821 1.00 42.69 117 SER A O 1
ATOM 896 N N . THR A 1 118 ? 3.971 40.300 37.296 1.00 37.44 118 THR A N 1
ATOM 897 C CA . THR A 1 118 ? 4.079 41.661 37.827 1.00 37.44 118 THR A CA 1
ATOM 898 C C . THR A 1 118 ? 3.546 41.697 39.257 1.00 37.44 118 THR A C 1
ATOM 900 O O . THR A 1 118 ? 2.523 41.093 39.562 1.00 37.44 118 THR A O 1
ATOM 903 N N . SER A 1 119 ? 4.255 42.459 40.098 1.00 36.25 119 SER A N 1
ATOM 904 C CA . SER A 1 119 ? 3.929 42.878 41.471 1.00 36.25 119 SER A CA 1
ATOM 905 C C . SER A 1 119 ? 4.581 42.087 42.616 1.00 36.25 119 SER A C 1
ATOM 907 O O . SER A 1 119 ? 4.018 41.140 43.154 1.00 36.25 119 SER A O 1
ATOM 909 N N . THR A 1 120 ? 5.749 42.552 43.070 1.00 38.53 120 THR A N 1
ATOM 910 C CA . THR A 1 120 ? 5.891 43.084 44.441 1.00 38.53 120 THR A CA 1
ATOM 911 C C . THR A 1 120 ? 7.030 44.103 44.438 1.00 38.53 120 THR A C 1
ATOM 913 O O . THR A 1 120 ? 8.181 43.783 44.147 1.00 38.53 120 THR A O 1
ATOM 916 N N . ALA A 1 121 ? 6.641 45.355 44.669 1.00 38.59 121 ALA A N 1
ATOM 917 C CA . ALA A 1 121 ? 7.491 46.525 44.819 1.00 38.59 121 ALA A CA 1
ATOM 918 C C . ALA A 1 121 ? 8.336 46.442 46.102 1.00 38.59 121 ALA A C 1
ATOM 920 O O . ALA A 1 121 ? 7.990 45.730 47.042 1.00 38.59 121 ALA A O 1
ATOM 921 N N . GLY A 1 122 ? 9.457 47.163 46.104 1.00 36.59 122 GLY A N 1
ATOM 922 C CA . GLY A 1 122 ? 10.467 47.117 47.153 1.00 36.59 122 GLY A CA 1
ATOM 923 C C . GLY A 1 122 ? 10.108 47.787 48.481 1.00 36.59 122 GLY A C 1
ATOM 924 O O . GLY A 1 122 ? 9.098 48.467 48.619 1.00 36.59 122 GLY A O 1
ATOM 925 N N . SER A 1 123 ? 11.021 47.608 49.433 1.00 34.47 123 SER A N 1
ATOM 926 C CA . SER A 1 123 ? 11.325 48.498 50.562 1.00 34.47 123 SER A CA 1
ATOM 927 C C . SER A 1 123 ? 12.675 48.009 51.117 1.00 34.47 123 SER A C 1
ATOM 929 O O . SER A 1 123 ? 12.768 46.864 51.541 1.00 34.47 123 SER A O 1
ATOM 931 N N . ALA A 1 124 ? 13.802 48.670 50.840 1.00 38.12 124 ALA A N 1
ATOM 932 C CA . ALA A 1 124 ? 14.357 49.775 51.629 1.00 38.12 124 ALA A CA 1
ATOM 933 C C . ALA A 1 124 ? 14.539 49.418 53.114 1.00 38.12 124 ALA A C 1
ATOM 935 O O . ALA A 1 124 ? 13.605 49.637 53.879 1.00 38.12 124 ALA A O 1
ATOM 936 N N . ILE A 1 125 ? 15.705 48.861 53.474 1.00 38.69 125 ILE A N 1
ATOM 937 C CA . ILE A 1 125 ? 16.721 49.397 54.413 1.00 38.69 125 ILE A CA 1
ATOM 938 C C . ILE A 1 125 ? 18.021 48.599 54.275 1.00 38.69 125 ILE A C 1
ATOM 940 O O . ILE A 1 125 ? 17.928 47.376 54.028 1.00 38.69 125 ILE A O 1
#

Radius of gyration: 26.61 Å; Cα contacts (8 Å, |Δi|>4): 36; chains: 1; bounding box: 37×68×78 Å

Mean predicted aligned e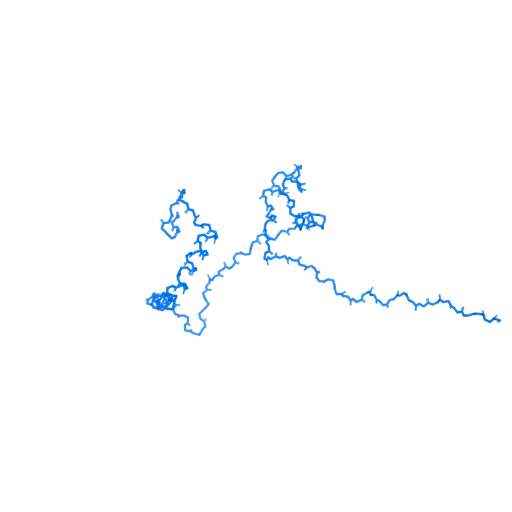rror: 18.0 Å

Foldseek 3Di:
DQDVNDDVPDDDQDPVNVVVVVVVCVVVVCVVVVVVVVVVVCVVVVVPPPPPDDDPPPPPPDPDDDDDPVLVVCLVVVHQLCVSCVPCVVVSVSDDSPDDDDDDDDDDPPPPPPPPDDDDDDDDD

Solvent-accessible surface area (backbone atoms only — not comparable to full-atom values): 8545 Å² total; per-residue (Å²): 127,65,64,96,80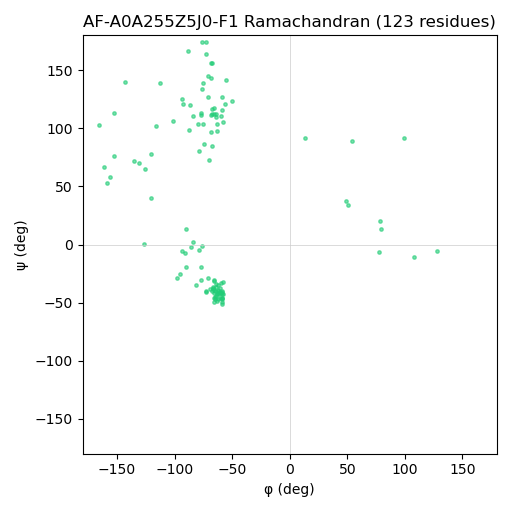,39,54,92,85,55,86,73,80,49,76,64,56,55,48,53,51,51,52,51,35,58,73,69,65,42,52,66,63,48,48,53,52,48,49,50,50,39,44,73,70,66,66,57,60,71,89,82,60,79,77,86,72,76,77,76,76,71,82,83,83,88,69,54,70,70,57,49,52,41,38,74,72,67,52,53,43,59,76,78,28,68,94,36,61,73,58,24,74,71,46,79,60,80,75,78,85,84,74,86,76,81,83,76,79,92,77,85,87,82,87,85,89,84,88,83,82,90,78,94,131

Organism: NCBI:txid1981099

pLDDT: mean 70.49, std 17.45, range [33.34, 94.31]

Secondary structure (DSSP, 8-state):
--BTTBPTTS----HHHHHHHHHHHHHTT-HHHHHHHHHHHHHHTT----SS----------------HHHHHHHHTT--HHHH-TT-HHHHHH--S---S--------S--SS-----------